Protein AF-A0AAW2LBQ8-F1 (afdb_monomer_lite)

InterPro domains:
  IPR025799 Protein arginine N-methyltransferase [PTHR11006] (16-103)
  IPR029063 S-adenosyl-L-methionine-dependent methyltransferase superfamily [G3DSA:3.40.50.150] (14-55)
  IPR029063 S-adenosyl-L-methionine-dependent methyltransferase superfamily [G3DSA:3.40.50.150] (56-103)
  IPR029063 S-adenosyl-L-methionine-dependent methyltransferase superfamily [SSF53335] (23-102)

Organism: Sesamum radiatum (NCBI:txid300843)

Sequence (104 aa):
MGSTAASGVVDKGVDFANYFCTYGFLYHQKEMLSDRVRMDAYYNAIFENKHHFQGKAGARKVYAVEATKMAEHALELVKANKLQNVVEVIEGSMEDVTLPEKAL

Secondary structure (DSSP, 8-state):
-----------HHHHHHHHHHHHTSHHHHHHHHH-HHHHHHHHHHHHHTGGGGSSSS-TT-EEEEESSTHHHHHHHHHHHTT-TTTEEEEES-TTTPPPSS---

Structure (mmCIF, N/CA/C/O backbone):
data_AF-A0AAW2LBQ8-F1
#
_entry.id   AF-A0AAW2LBQ8-F1
#
loop_
_atom_site.group_PDB
_atom_site.id
_atom_site.type_symbol
_atom_site.label_atom_id
_atom_site.label_alt_id
_atom_site.label_comp_id
_atom_site.label_asym_id
_atom_site.label_entity_id
_atom_site.label_seq_id
_atom_site.pdbx_PDB_ins_code
_atom_site.Cartn_x
_atom_site.Cartn_y
_atom_site.Cartn_z
_atom_site.occupancy
_atom_site.B_iso_or_equiv
_atom_site.auth_seq_id
_atom_site.auth_comp_id
_atom_site.auth_asym_id
_atom_site.auth_atom_id
_atom_site.pdbx_PDB_model_num
ATOM 1 N N . MET A 1 1 ? 47.464 -28.300 -11.742 1.00 40.62 1 MET A N 1
ATOM 2 C CA . MET A 1 1 ? 47.673 -27.397 -10.592 1.00 40.62 1 MET A CA 1
ATOM 3 C C . MET A 1 1 ? 46.639 -26.280 -10.678 1.00 40.62 1 MET A C 1
ATOM 5 O O . MET A 1 1 ? 46.620 -25.591 -11.682 1.00 40.62 1 MET A O 1
ATOM 9 N N . GLY A 1 2 ? 45.747 -26.218 -9.681 1.00 39.75 2 GLY A N 1
ATOM 10 C CA . GLY A 1 2 ? 44.903 -25.085 -9.259 1.00 39.75 2 GLY A CA 1
ATOM 11 C C . GLY A 1 2 ? 44.129 -24.255 -10.290 1.00 39.75 2 GLY A C 1
ATOM 12 O O . GLY A 1 2 ? 44.621 -23.220 -10.716 1.00 39.75 2 GLY A O 1
ATOM 13 N N . SER A 1 3 ? 42.864 -24.607 -10.548 1.00 46.03 3 SER A N 1
ATOM 14 C CA . SER A 1 3 ? 41.845 -23.616 -10.930 1.00 46.03 3 SER A CA 1
ATOM 15 C C . SER A 1 3 ? 41.333 -22.955 -9.650 1.00 46.03 3 SER A C 1
ATOM 17 O O . SER A 1 3 ? 40.607 -23.581 -8.879 1.00 46.03 3 SER A O 1
ATOM 19 N N . THR A 1 4 ? 41.740 -21.717 -9.381 1.00 44.06 4 THR A N 1
ATOM 20 C CA . THR A 1 4 ? 41.196 -20.917 -8.277 1.00 44.06 4 THR A CA 1
ATOM 21 C C . THR A 1 4 ? 39.812 -20.405 -8.666 1.00 44.06 4 THR A C 1
ATOM 23 O O . THR A 1 4 ? 39.692 -19.501 -9.490 1.00 44.06 4 THR A O 1
ATOM 26 N N . ALA A 1 5 ? 38.765 -20.988 -8.079 1.00 47.91 5 ALA A N 1
ATOM 27 C CA . ALA A 1 5 ? 37.427 -20.413 -8.102 1.00 47.91 5 ALA A CA 1
ATOM 28 C C . ALA A 1 5 ? 37.467 -19.068 -7.362 1.00 47.91 5 ALA A C 1
ATOM 30 O O . ALA A 1 5 ? 37.695 -19.025 -6.152 1.00 47.91 5 ALA A O 1
ATOM 31 N N . ALA A 1 6 ? 37.290 -17.969 -8.095 1.00 51.53 6 ALA A N 1
ATOM 32 C CA . ALA A 1 6 ? 37.056 -16.671 -7.488 1.00 51.53 6 ALA A CA 1
ATOM 33 C C . ALA A 1 6 ? 35.723 -16.747 -6.734 1.00 51.53 6 ALA A C 1
ATOM 35 O O . ALA A 1 6 ? 34.667 -16.931 -7.337 1.00 51.53 6 ALA A O 1
ATOM 36 N N . SER A 1 7 ? 35.795 -16.666 -5.407 1.00 54.03 7 SER A N 1
ATOM 37 C CA . SER A 1 7 ? 34.632 -16.528 -4.538 1.00 54.03 7 SER A CA 1
ATOM 38 C C . SER A 1 7 ? 33.908 -15.238 -4.925 1.00 54.03 7 SER A C 1
ATOM 40 O O . SER A 1 7 ? 34.388 -14.141 -4.636 1.00 54.03 7 SER A O 1
ATOM 42 N N . GLY A 1 8 ? 32.813 -15.371 -5.676 1.00 53.91 8 GLY A N 1
ATOM 43 C CA . GLY A 1 8 ? 31.988 -14.261 -6.134 1.00 53.91 8 GLY A CA 1
ATOM 44 C C . GLY A 1 8 ? 31.285 -13.625 -4.946 1.00 53.91 8 GLY A C 1
ATOM 45 O O . GLY A 1 8 ? 30.221 -14.078 -4.531 1.00 53.91 8 GLY A O 1
ATOM 46 N N . VAL A 1 9 ? 31.893 -12.589 -4.376 1.00 57.78 9 VAL A N 1
ATOM 47 C CA . VAL A 1 9 ? 31.225 -11.730 -3.401 1.00 57.78 9 VAL A CA 1
ATOM 48 C C . VAL A 1 9 ? 30.134 -10.976 -4.158 1.00 57.78 9 VAL A C 1
ATOM 50 O O . VAL A 1 9 ? 30.425 -10.079 -4.944 1.00 57.78 9 VAL A O 1
ATOM 53 N N . VAL A 1 10 ? 28.882 -11.392 -3.973 1.00 59.19 10 VAL A N 1
ATOM 54 C CA . VAL A 1 10 ? 27.713 -10.704 -4.531 1.00 59.19 10 VAL A CA 1
ATOM 55 C C . VAL A 1 10 ? 27.550 -9.381 -3.784 1.00 59.19 10 VAL A C 1
ATOM 57 O O . VAL A 1 10 ? 27.379 -9.374 -2.562 1.00 59.19 10 VAL A O 1
ATOM 60 N N . ASP A 1 11 ? 27.638 -8.263 -4.505 1.00 66.38 11 ASP A N 1
ATOM 61 C CA . ASP A 1 11 ? 27.414 -6.932 -3.942 1.00 66.38 11 ASP A CA 1
ATOM 62 C C . ASP A 1 11 ? 25.923 -6.747 -3.635 1.00 66.38 11 ASP A C 1
ATOM 64 O O . ASP A 1 11 ? 25.100 -6.490 -4.516 1.00 66.38 11 ASP A O 1
ATOM 68 N N . LYS A 1 12 ? 25.580 -6.891 -2.353 1.00 61.69 12 LYS A N 1
ATOM 69 C CA . LYS A 1 12 ? 24.207 -6.761 -1.857 1.00 61.69 12 LYS A CA 1
ATOM 70 C C . LYS A 1 12 ? 23.618 -5.375 -2.132 1.00 61.69 12 LYS A C 1
ATOM 72 O O . LYS A 1 12 ? 22.413 -5.276 -2.321 1.00 61.69 12 LYS A O 1
ATOM 77 N N . GLY A 1 13 ? 24.433 -4.317 -2.182 1.00 62.34 13 GLY A N 1
ATOM 78 C CA . GLY A 1 13 ? 23.953 -2.956 -2.444 1.00 62.34 13 GLY A CA 1
ATOM 79 C C . GLY A 1 13 ? 23.417 -2.789 -3.867 1.00 62.34 13 GLY A C 1
ATOM 80 O O . GLY A 1 13 ? 22.383 -2.155 -4.076 1.00 62.34 13 GLY A O 1
ATOM 81 N N . VAL A 1 14 ? 24.080 -3.422 -4.836 1.00 61.34 14 VAL A N 1
ATOM 82 C CA . VAL A 1 14 ? 23.646 -3.442 -6.242 1.00 61.34 14 VAL A CA 1
ATOM 83 C C . VAL A 1 14 ? 22.406 -4.324 -6.430 1.00 61.34 14 VAL A C 1
ATOM 85 O O . VAL A 1 14 ? 21.524 -3.983 -7.219 1.00 61.34 14 VAL A O 1
ATOM 88 N N . ASP A 1 15 ? 22.299 -5.422 -5.677 1.00 65.56 15 ASP A N 1
ATOM 89 C CA . ASP A 1 15 ? 21.140 -6.325 -5.720 1.00 65.56 15 ASP A CA 1
ATOM 90 C C . ASP A 1 15 ? 19.859 -5.640 -5.211 1.00 65.56 15 ASP A C 1
ATOM 92 O O . ASP A 1 15 ? 18.827 -5.662 -5.884 1.00 65.56 15 ASP A O 1
ATOM 96 N N . PHE A 1 16 ? 19.939 -4.902 -4.094 1.00 69.44 16 PHE A N 1
ATOM 97 C CA . PHE A 1 16 ? 18.808 -4.106 -3.602 1.00 69.44 16 PHE A CA 1
ATOM 98 C C . PHE A 1 16 ? 18.374 -3.035 -4.606 1.00 69.44 16 PHE A C 1
ATOM 100 O O . PHE A 1 16 ? 17.179 -2.884 -4.859 1.00 69.44 16 PHE A O 1
ATOM 107 N N . ALA A 1 17 ? 19.321 -2.322 -5.222 1.00 66.88 17 ALA A N 1
ATOM 108 C CA . ALA A 1 17 ? 18.998 -1.295 -6.209 1.00 66.88 17 ALA A CA 1
ATOM 109 C C . ALA A 1 17 ? 18.230 -1.875 -7.409 1.00 66.88 17 ALA A C 1
ATOM 111 O O . ALA A 1 17 ? 17.227 -1.298 -7.826 1.00 66.88 17 ALA A O 1
ATOM 112 N N . ASN A 1 18 ? 18.643 -3.035 -7.927 1.00 69.88 18 ASN A N 1
ATOM 113 C CA . ASN A 1 18 ? 17.959 -3.693 -9.043 1.00 69.88 18 ASN A CA 1
ATOM 114 C C . ASN A 1 18 ? 16.598 -4.282 -8.644 1.00 69.88 18 ASN A C 1
ATOM 116 O O . ASN A 1 18 ? 15.623 -4.147 -9.392 1.00 69.88 18 ASN A O 1
ATOM 120 N N . TYR A 1 19 ? 16.510 -4.891 -7.460 1.00 70.31 19 TYR A N 1
ATOM 121 C CA . TYR A 1 19 ? 15.261 -5.422 -6.920 1.00 70.31 19 TYR A CA 1
ATOM 122 C C . TYR A 1 19 ? 14.212 -4.314 -6.773 1.00 70.31 19 TYR A C 1
ATOM 124 O O . TYR A 1 19 ? 13.132 -4.395 -7.360 1.00 70.31 19 TYR A O 1
ATOM 132 N N . PHE A 1 20 ? 14.550 -3.226 -6.076 1.00 65.94 20 PHE A N 1
ATOM 133 C CA . PHE A 1 20 ? 13.638 -2.099 -5.882 1.00 65.94 20 PHE A CA 1
ATOM 134 C C . PHE A 1 20 ? 13.345 -1.351 -7.189 1.00 65.94 20 PHE A C 1
ATOM 136 O O . PHE A 1 20 ? 12.196 -0.989 -7.434 1.00 65.94 20 PHE A O 1
ATOM 143 N N . CYS A 1 21 ? 14.328 -1.187 -8.082 1.00 72.94 21 CYS A N 1
ATOM 144 C CA . CYS A 1 21 ? 14.108 -0.576 -9.399 1.00 72.94 21 CYS A CA 1
ATOM 145 C C . CYS A 1 21 ? 13.001 -1.299 -10.182 1.00 72.94 21 CYS A C 1
ATOM 147 O O . CYS A 1 21 ? 12.138 -0.654 -10.771 1.00 72.94 21 CYS A O 1
ATOM 149 N N . THR A 1 22 ? 12.952 -2.631 -10.107 1.00 74.69 22 THR A N 1
ATOM 150 C CA . THR A 1 22 ? 11.914 -3.433 -10.771 1.00 74.69 22 THR A CA 1
ATOM 151 C C . THR A 1 22 ? 10.512 -3.110 -10.228 1.00 74.69 22 THR A C 1
ATOM 153 O O . THR A 1 22 ? 9.592 -2.848 -11.008 1.00 74.69 22 THR A O 1
ATOM 156 N N . TYR A 1 23 ? 10.345 -3.034 -8.904 1.00 76.12 23 TYR A N 1
ATOM 157 C CA . TYR A 1 23 ? 9.050 -2.743 -8.263 1.00 76.12 23 TYR A CA 1
ATOM 158 C C . TYR A 1 23 ? 8.620 -1.272 -8.314 1.00 76.12 23 TYR A C 1
ATOM 160 O O . TYR A 1 23 ? 7.438 -0.980 -8.109 1.00 76.12 23 TYR A O 1
ATOM 168 N N . GLY A 1 24 ? 9.538 -0.366 -8.661 1.00 79.12 24 GLY A N 1
ATOM 169 C CA . GLY A 1 24 ? 9.237 1.042 -8.920 1.00 79.12 24 GLY A CA 1
ATOM 170 C C . GLY A 1 24 ? 8.415 1.281 -10.194 1.00 79.12 24 GLY A C 1
ATOM 171 O O . GLY A 1 24 ? 7.853 2.361 -10.362 1.00 79.12 24 GLY A O 1
ATOM 172 N N . PHE A 1 25 ? 8.294 0.292 -11.087 1.00 85.62 25 PHE A N 1
ATOM 173 C CA . PHE A 1 25 ? 7.493 0.409 -12.308 1.00 85.62 25 PHE A CA 1
ATOM 174 C C . PHE A 1 25 ? 6.067 -0.124 -12.126 1.00 85.62 25 PHE A C 1
ATOM 176 O O . PHE A 1 25 ? 5.854 -1.256 -11.687 1.00 85.62 25 PHE A O 1
ATOM 183 N N . LEU A 1 26 ? 5.077 0.643 -12.600 1.00 86.75 26 LEU A N 1
ATOM 184 C CA . LEU A 1 26 ? 3.658 0.250 -12.602 1.00 86.75 26 LEU A CA 1
ATOM 185 C C . LEU A 1 26 ? 3.393 -1.083 -13.316 1.00 86.75 26 LEU A C 1
ATOM 187 O O . LEU A 1 26 ? 2.433 -1.777 -12.991 1.00 86.75 26 LEU A O 1
ATOM 191 N N . TYR A 1 27 ? 4.231 -1.444 -14.289 1.00 87.31 27 TYR A N 1
ATOM 192 C CA . TYR A 1 27 ? 4.090 -2.688 -15.039 1.00 87.31 27 TYR A CA 1
ATOM 193 C C . TYR A 1 27 ? 4.174 -3.926 -14.135 1.00 87.31 27 TYR A C 1
ATOM 195 O O . TYR A 1 27 ? 3.251 -4.737 -14.140 1.00 87.31 27 TYR A O 1
ATOM 203 N N . HIS A 1 28 ? 5.203 -4.029 -13.293 1.00 87.69 28 HIS A N 1
ATOM 204 C CA . HIS A 1 28 ? 5.372 -5.178 -12.396 1.00 87.69 28 HIS A CA 1
ATOM 205 C C . HIS A 1 28 ? 4.286 -5.220 -11.316 1.00 87.69 28 HIS A C 1
ATOM 207 O O . HIS A 1 28 ? 3.762 -6.284 -10.986 1.00 87.69 28 HIS A O 1
ATOM 213 N N . GLN A 1 29 ? 3.864 -4.051 -10.822 1.00 89.94 29 GLN A N 1
ATOM 214 C CA . GLN A 1 29 ? 2.718 -3.957 -9.914 1.00 89.94 29 GLN A CA 1
ATOM 215 C C . GLN A 1 29 ? 1.431 -4.462 -10.581 1.00 89.94 29 GLN A C 1
ATOM 217 O O . GLN A 1 29 ? 0.641 -5.171 -9.958 1.00 89.94 29 GLN A O 1
ATOM 222 N N . LYS A 1 30 ? 1.226 -4.166 -11.869 1.00 91.75 30 LYS A N 1
ATOM 223 C CA . LYS A 1 30 ? 0.076 -4.658 -12.634 1.00 91.75 30 LYS A CA 1
ATOM 224 C C . LYS A 1 30 ? 0.105 -6.173 -12.817 1.00 91.75 30 LYS A C 1
ATOM 226 O O . LYS A 1 30 ? -0.956 -6.781 -12.698 1.00 91.75 30 LYS A O 1
ATOM 231 N N . GLU A 1 31 ? 1.252 -6.777 -13.117 1.00 93.25 31 GLU A N 1
ATOM 232 C CA . GLU A 1 31 ? 1.367 -8.241 -13.249 1.00 93.25 31 GLU A CA 1
ATOM 233 C C . GLU A 1 31 ? 0.919 -8.928 -11.964 1.00 93.25 31 GLU A C 1
ATOM 235 O O . GLU A 1 31 ? 0.016 -9.763 -11.969 1.00 93.25 31 GLU A O 1
ATOM 240 N N . MET A 1 32 ? 1.467 -8.452 -10.850 1.00 94.12 32 MET A N 1
ATOM 241 C CA . MET A 1 32 ? 1.071 -8.828 -9.507 1.00 94.12 32 MET A CA 1
ATOM 242 C C . MET A 1 32 ? -0.450 -8.665 -9.297 1.00 94.12 32 MET A C 1
ATOM 244 O O . MET A 1 32 ? -1.139 -9.621 -8.933 1.00 94.12 32 MET A O 1
ATOM 248 N N . LEU A 1 33 ? -1.011 -7.476 -9.520 1.00 94.38 33 LEU A N 1
ATOM 249 C CA . LEU A 1 33 ? -2.439 -7.198 -9.298 1.00 94.38 33 LEU A CA 1
ATOM 250 C C . LEU A 1 33 ? -3.378 -7.955 -10.256 1.00 94.38 33 LEU A C 1
ATOM 252 O O . LEU A 1 33 ? -4.565 -8.092 -9.965 1.00 94.38 33 LEU A O 1
ATOM 256 N N . SER A 1 34 ? -2.869 -8.433 -11.391 1.00 94.88 34 SER A N 1
ATOM 257 C CA . SER A 1 34 ? -3.644 -9.195 -12.378 1.00 94.88 34 SER A CA 1
ATOM 258 C C . SER A 1 34 ? -3.700 -10.692 -12.060 1.00 94.88 34 SER A C 1
ATOM 260 O O . SER A 1 34 ? -4.584 -11.380 -12.576 1.00 94.88 34 SER A O 1
ATOM 262 N N . ASP A 1 35 ? -2.806 -11.201 -11.206 1.00 97.56 35 ASP A N 1
ATOM 263 C CA . ASP A 1 35 ? -2.871 -12.571 -10.692 1.00 97.56 35 ASP A CA 1
ATOM 264 C C . ASP A 1 35 ? -4.069 -12.729 -9.747 1.00 97.56 35 ASP A C 1
ATOM 266 O O . ASP A 1 35 ? -4.060 -12.293 -8.593 1.00 97.56 35 ASP A O 1
ATOM 270 N N . ARG A 1 36 ? -5.118 -13.384 -10.248 1.00 96.81 36 ARG A N 1
ATOM 271 C CA . ARG A 1 36 ? -6.364 -13.593 -9.507 1.00 96.81 36 ARG A CA 1
ATOM 272 C C . ARG A 1 36 ? -6.198 -14.496 -8.298 1.00 96.81 36 ARG A C 1
ATOM 274 O O . ARG A 1 36 ? -6.739 -14.169 -7.252 1.00 96.81 36 ARG A O 1
ATOM 281 N N . VAL A 1 37 ? -5.431 -15.578 -8.405 1.00 97.69 37 VAL A N 1
ATOM 282 C CA . VAL A 1 37 ? -5.261 -16.526 -7.291 1.00 97.69 37 VAL A CA 1
ATOM 283 C C . VAL A 1 37 ? -4.586 -15.823 -6.121 1.00 97.69 37 VAL A C 1
ATOM 285 O O . VAL A 1 37 ? -5.025 -15.936 -4.976 1.00 97.69 37 VAL A O 1
ATOM 288 N N . ARG A 1 38 ? -3.556 -15.033 -6.423 1.00 97.50 38 ARG A N 1
ATOM 289 C CA . ARG A 1 38 ? -2.854 -14.222 -5.433 1.00 97.50 38 ARG A CA 1
ATOM 290 C C . ARG A 1 38 ? -3.772 -13.173 -4.805 1.00 97.50 38 ARG A C 1
ATO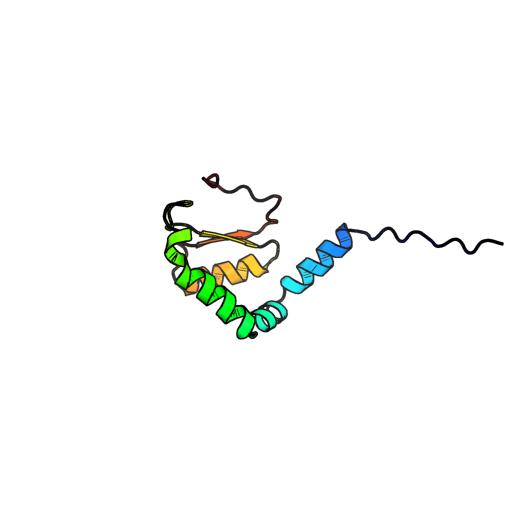M 292 O O . ARG A 1 38 ? -3.814 -13.057 -3.582 1.00 97.50 38 ARG A O 1
ATOM 299 N N . MET A 1 39 ? -4.508 -12.419 -5.622 1.00 97.31 39 MET A N 1
ATOM 300 C CA . MET A 1 39 ? -5.388 -11.355 -5.128 1.00 97.31 39 MET A CA 1
ATOM 301 C C . MET A 1 39 ? -6.551 -11.894 -4.292 1.00 97.31 39 MET A C 1
ATOM 303 O O . MET A 1 39 ? -6.832 -11.338 -3.230 1.00 97.31 39 MET A O 1
ATOM 307 N N . ASP A 1 40 ? -7.174 -12.990 -4.720 1.00 97.69 40 ASP A N 1
ATOM 308 C CA . ASP A 1 40 ? -8.274 -13.626 -3.996 1.00 97.69 40 ASP A CA 1
ATOM 309 C C . ASP A 1 40 ? -7.785 -14.183 -2.653 1.00 97.69 40 ASP A C 1
ATOM 311 O O . ASP A 1 40 ? -8.453 -14.009 -1.636 1.00 97.69 40 ASP A O 1
ATOM 315 N N . ALA A 1 41 ? -6.584 -14.771 -2.608 1.00 97.75 41 ALA A N 1
ATOM 316 C CA . ALA A 1 41 ? -5.994 -15.258 -1.364 1.00 97.75 41 ALA A CA 1
ATOM 317 C C . ALA A 1 41 ? -5.781 -14.130 -0.337 1.00 97.75 41 ALA A C 1
ATOM 319 O O . ALA A 1 41 ? -6.214 -14.263 0.809 1.00 97.75 41 ALA A O 1
ATOM 320 N N . TYR A 1 42 ? -5.168 -13.004 -0.732 1.00 95.12 42 TYR A N 1
ATOM 321 C CA . TYR A 1 42 ? -4.984 -11.852 0.165 1.00 95.12 42 TYR A CA 1
ATOM 322 C C . TYR A 1 42 ? -6.316 -11.226 0.585 1.00 95.12 42 TYR A C 1
ATOM 324 O O . TYR A 1 42 ? -6.504 -10.906 1.762 1.00 95.12 42 TYR A O 1
ATOM 332 N N . TYR A 1 43 ? -7.244 -11.061 -0.361 1.00 93.50 43 TYR A N 1
ATOM 333 C CA . TYR A 1 43 ? -8.564 -10.504 -0.088 1.00 93.50 43 TYR A CA 1
ATOM 334 C C . TYR A 1 43 ? -9.317 -11.364 0.935 1.00 93.50 43 TYR A C 1
ATOM 336 O O . TYR A 1 43 ? -9.707 -10.863 1.991 1.00 93.50 43 TYR A O 1
ATOM 344 N N . ASN A 1 44 ? -9.446 -12.667 0.683 1.00 95.81 44 ASN A N 1
ATOM 345 C CA . ASN A 1 44 ? -10.154 -13.581 1.579 1.00 95.81 44 ASN A CA 1
ATOM 346 C C . ASN A 1 44 ? -9.479 -13.641 2.950 1.00 95.81 44 ASN A C 1
ATOM 348 O O . ASN A 1 44 ? -10.152 -13.484 3.966 1.00 95.81 44 ASN A O 1
ATOM 352 N N . ALA A 1 45 ? -8.147 -13.744 3.003 1.00 93.94 45 ALA A N 1
ATOM 353 C CA . ALA A 1 45 ? -7.417 -13.779 4.267 1.00 93.94 45 ALA A CA 1
ATOM 354 C C . ALA A 1 45 ? -7.733 -12.566 5.161 1.00 93.94 45 A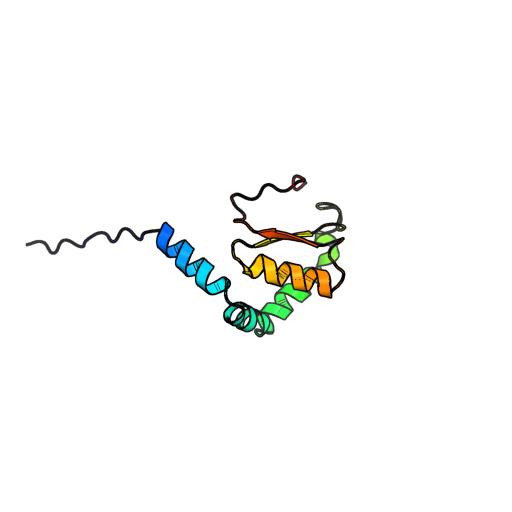LA A C 1
ATOM 356 O O . ALA A 1 45 ? -7.963 -12.737 6.358 1.00 93.94 45 ALA A O 1
ATOM 357 N N . ILE A 1 46 ? -7.803 -11.357 4.598 1.00 89.12 46 ILE A N 1
ATOM 358 C CA . ILE A 1 46 ? -8.119 -10.137 5.356 1.00 89.12 46 ILE A CA 1
ATOM 359 C C . ILE A 1 46 ? -9.606 -10.090 5.741 1.00 89.12 46 ILE A C 1
ATOM 361 O O . ILE A 1 46 ? -9.945 -9.820 6.897 1.00 89.12 46 ILE A O 1
ATOM 365 N N . PHE A 1 47 ? -10.509 -10.337 4.788 1.00 87.94 47 PHE A N 1
ATOM 366 C CA . PHE A 1 47 ? -11.947 -10.133 4.991 1.00 87.94 47 PHE A CA 1
ATOM 367 C C . PHE A 1 47 ? -12.627 -11.247 5.793 1.00 87.94 47 PHE A C 1
ATOM 369 O O . PHE A 1 47 ? -13.594 -10.962 6.507 1.00 87.94 47 PHE A O 1
ATOM 376 N N . GLU A 1 48 ? -12.129 -12.478 5.726 1.00 94.31 48 GLU A N 1
ATOM 377 C CA . GLU A 1 48 ? -12.651 -13.609 6.499 1.00 94.31 48 GLU A CA 1
ATOM 378 C C . GLU A 1 48 ? -12.100 -13.614 7.931 1.00 94.31 48 GLU A C 1
ATOM 380 O O . GLU A 1 48 ? -12.789 -14.019 8.866 1.00 94.31 48 GLU A O 1
ATOM 385 N N . ASN A 1 49 ? -10.904 -13.056 8.152 1.00 91.12 49 ASN A N 1
ATOM 386 C CA . ASN A 1 49 ? -10.254 -13.031 9.464 1.00 91.12 49 ASN A CA 1
ATOM 387 C C . ASN A 1 49 ? -10.302 -11.663 10.155 1.00 91.12 49 ASN A C 1
ATOM 389 O O . ASN A 1 49 ? -9.425 -11.332 10.951 1.00 91.12 49 ASN A O 1
ATOM 393 N N . LYS A 1 50 ? -11.356 -10.869 9.919 1.00 85.62 50 LYS A N 1
ATOM 394 C CA . LYS A 1 50 ? -11.543 -9.533 10.530 1.00 85.62 50 LYS A CA 1
ATOM 395 C C . LYS A 1 50 ? -11.315 -9.508 12.044 1.00 85.62 50 LYS A C 1
ATOM 397 O O . LYS A 1 50 ? -10.809 -8.524 12.573 1.00 85.62 50 LYS A O 1
ATOM 402 N N . HIS A 1 51 ? -11.672 -10.589 12.735 1.00 86.62 51 HIS A N 1
ATOM 403 C CA . HIS A 1 51 ? -11.506 -10.732 14.179 1.00 86.62 51 HIS A CA 1
ATOM 404 C C . HIS A 1 51 ? -10.033 -10.691 14.634 1.00 86.62 51 HIS A C 1
ATOM 406 O O . HIS A 1 51 ? -9.758 -10.202 15.725 1.00 86.62 51 HIS A O 1
ATOM 412 N N . HIS A 1 52 ? -9.070 -11.107 13.803 1.00 83.19 52 HIS A N 1
ATOM 413 C CA . HIS A 1 52 ? -7.637 -11.019 14.123 1.00 83.19 52 HIS A CA 1
ATOM 414 C C . HIS A 1 52 ? -7.086 -9.588 14.121 1.00 83.19 52 HIS A C 1
ATOM 416 O O . HIS A 1 5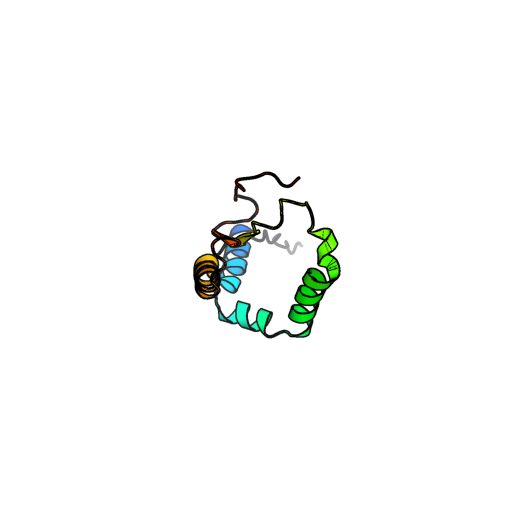2 ? -6.031 -9.344 14.710 1.00 83.19 52 HIS A O 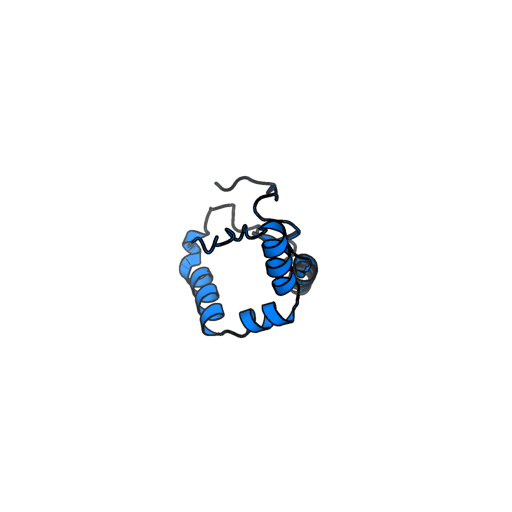1
ATOM 422 N N . PHE A 1 53 ? -7.799 -8.652 13.492 1.00 77.56 53 PHE A N 1
ATOM 423 C CA . PHE A 1 53 ? -7.432 -7.237 13.404 1.00 77.56 53 PHE A CA 1
ATOM 424 C C . PHE A 1 53 ? -8.196 -6.368 14.415 1.00 77.56 53 PHE A C 1
ATOM 426 O O . PHE A 1 53 ? -7.962 -5.166 14.516 1.00 77.56 53 PHE A O 1
ATOM 433 N N . GLN A 1 54 ? -9.115 -6.954 15.188 1.00 73.19 54 GLN A N 1
ATOM 434 C CA . GLN A 1 54 ? -9.827 -6.233 16.240 1.00 73.19 54 GLN A CA 1
ATOM 435 C C . GLN A 1 54 ? -8.868 -5.926 17.399 1.00 73.19 54 GLN A C 1
ATOM 437 O O . GLN A 1 54 ? -8.237 -6.819 17.954 1.00 73.19 54 GLN A O 1
ATOM 442 N N . GLY A 1 55 ? -8.742 -4.650 17.768 1.00 68.38 55 GLY A N 1
ATOM 443 C CA . GLY A 1 55 ? -7.969 -4.205 18.936 1.00 68.38 55 GLY A CA 1
ATOM 444 C C . GLY A 1 55 ? -6.441 -4.159 18.771 1.00 68.38 55 GLY A C 1
ATOM 445 O O . GLY A 1 55 ? -5.796 -3.441 19.530 1.00 68.38 55 GLY A O 1
ATOM 446 N N . LYS A 1 56 ? -5.853 -4.838 17.776 1.00 62.38 56 LYS A N 1
ATOM 447 C CA . LYS A 1 56 ? -4.434 -4.672 17.411 1.00 62.38 56 LYS A CA 1
ATOM 448 C C . LYS A 1 56 ? -4.279 -3.357 16.660 1.00 62.38 56 LYS A C 1
ATOM 450 O O . LYS A 1 56 ? -4.850 -3.257 15.583 1.00 62.38 56 LYS A O 1
ATOM 455 N N . ALA A 1 57 ? -3.586 -2.385 17.272 1.00 49.59 57 ALA A N 1
ATOM 456 C CA . ALA A 1 57 ? -3.469 -0.988 16.829 1.00 49.59 57 ALA A CA 1
ATOM 457 C C . ALA A 1 57 ? -4.799 -0.487 16.253 1.00 49.59 57 ALA A C 1
ATOM 459 O O . ALA A 1 57 ? -5.025 -0.626 15.057 1.00 49.59 57 ALA A O 1
ATOM 460 N N . GLY A 1 58 ? -5.709 -0.028 17.129 1.00 48.28 58 GLY A N 1
ATOM 461 C CA . GLY A 1 58 ? -7.122 0.225 16.822 1.00 48.28 58 GLY A CA 1
ATOM 462 C C . GLY A 1 58 ? -7.369 0.496 15.343 1.00 48.28 58 GLY A C 1
ATOM 463 O O . GLY A 1 58 ? -6.802 1.458 14.844 1.00 48.28 58 GLY A O 1
ATOM 464 N N . ALA A 1 59 ? -8.165 -0.358 14.680 1.00 52.47 59 ALA A N 1
ATOM 465 C CA . ALA A 1 59 ? -8.389 -0.481 13.225 1.00 52.47 59 ALA A CA 1
ATOM 466 C C . ALA A 1 59 ? -8.924 0.783 12.493 1.00 52.47 59 ALA A C 1
ATOM 468 O O . ALA A 1 59 ? -9.723 0.710 11.564 1.00 52.47 59 ALA A O 1
ATOM 469 N N . ARG A 1 60 ? -8.521 1.963 12.956 1.00 71.56 60 ARG A N 1
ATOM 470 C CA . ARG A 1 60 ? -8.740 3.310 12.456 1.00 71.56 60 ARG A CA 1
ATOM 471 C C . ARG A 1 60 ? -7.588 3.787 11.575 1.00 71.56 60 ARG A C 1
ATOM 473 O O . ARG A 1 60 ? -7.835 4.692 10.785 1.00 71.56 60 ARG A O 1
ATOM 480 N N . LYS A 1 61 ? -6.374 3.231 11.708 1.00 84.12 61 LYS A N 1
ATOM 481 C CA . LYS A 1 61 ? -5.197 3.680 10.953 1.00 84.12 61 LYS A CA 1
ATOM 482 C C . LYS A 1 61 ? -4.389 2.509 10.378 1.00 84.12 61 LYS A C 1
ATOM 484 O O . LYS A 1 61 ? -4.219 1.490 11.036 1.00 84.12 61 LYS A O 1
ATOM 489 N N . VAL A 1 62 ? -3.914 2.660 9.145 1.00 89.50 62 VAL A N 1
ATOM 490 C CA . VAL A 1 62 ? -3.042 1.728 8.417 1.00 89.50 62 VAL A CA 1
ATOM 491 C C . VAL A 1 62 ? -1.829 2.511 7.928 1.00 89.50 62 VAL A C 1
ATOM 493 O O . VAL A 1 62 ? -2.006 3.529 7.263 1.00 89.50 62 VAL A O 1
ATOM 496 N N . TYR A 1 63 ? -0.621 2.022 8.206 1.00 92.06 63 TYR A N 1
ATOM 497 C CA . TYR A 1 63 ? 0.617 2.570 7.646 1.00 92.06 63 TYR A CA 1
ATOM 498 C C . TYR A 1 63 ? 1.081 1.675 6.494 1.00 92.06 63 TYR A C 1
ATOM 500 O O . TYR A 1 63 ? 1.440 0.518 6.706 1.00 92.06 63 TYR A O 1
ATOM 508 N N . ALA A 1 64 ? 1.019 2.195 5.273 1.00 94.12 64 ALA A N 1
ATOM 509 C CA . ALA A 1 64 ? 1.485 1.526 4.067 1.00 94.12 64 ALA A CA 1
ATOM 510 C C . ALA A 1 64 ? 2.907 2.007 3.754 1.00 94.12 64 ALA A C 1
ATOM 512 O O . ALA A 1 64 ? 3.095 3.105 3.231 1.00 94.12 64 ALA A O 1
ATOM 513 N N . VAL A 1 65 ? 3.902 1.202 4.121 1.00 94.62 65 VAL A N 1
ATOM 514 C CA . VAL A 1 65 ? 5.320 1.509 3.897 1.00 94.62 65 VAL A CA 1
ATOM 515 C C . VAL A 1 65 ? 5.755 0.967 2.537 1.00 94.62 65 VAL A C 1
ATOM 517 O O . VAL A 1 65 ? 5.502 -0.198 2.234 1.00 94.62 65 VAL A O 1
ATOM 520 N N . GLU A 1 66 ? 6.395 1.803 1.724 1.00 93.81 66 GLU A N 1
ATOM 521 C CA . GLU A 1 66 ? 6.886 1.452 0.389 1.00 93.81 66 GLU A CA 1
ATOM 522 C C . GLU A 1 66 ? 8.254 2.101 0.154 1.00 93.81 66 GLU A C 1
ATOM 524 O O . GLU A 1 66 ? 8.404 3.312 0.280 1.00 93.81 66 GLU A O 1
ATOM 529 N N . ALA A 1 67 ? 9.263 1.304 -0.195 1.00 92.12 67 ALA A N 1
ATOM 530 C CA . ALA A 1 67 ? 10.646 1.777 -0.293 1.00 92.12 67 ALA A CA 1
ATOM 531 C C . ALA A 1 67 ? 10.950 2.546 -1.586 1.00 92.12 67 ALA A C 1
ATOM 533 O O . ALA A 1 67 ? 11.977 3.217 -1.682 1.00 92.12 67 ALA A O 1
ATOM 534 N N . THR A 1 68 ? 10.091 2.425 -2.596 1.00 90.88 68 THR A N 1
ATOM 535 C CA . THR A 1 68 ? 10.306 3.007 -3.921 1.00 90.88 68 THR A CA 1
ATOM 536 C C . THR A 1 68 ? 9.379 4.186 -4.196 1.00 90.88 68 THR A C 1
ATOM 538 O O . THR A 1 68 ? 8.427 4.465 -3.468 1.00 90.88 68 THR A O 1
ATOM 541 N N . LYS A 1 69 ? 9.587 4.834 -5.347 1.00 91.31 69 LYS A N 1
ATOM 542 C CA . LYS A 1 69 ? 8.708 5.898 -5.852 1.00 91.31 69 LYS A CA 1
ATOM 543 C C . LYS A 1 69 ? 7.271 5.450 -6.135 1.00 91.31 69 LYS A C 1
ATOM 545 O O . LYS A 1 69 ? 6.397 6.289 -6.330 1.00 91.31 69 LYS A O 1
ATOM 550 N N . MET A 1 70 ? 6.988 4.148 -6.074 1.00 94.25 70 MET A N 1
ATOM 551 C CA . MET A 1 70 ? 5.622 3.630 -6.093 1.00 94.25 70 MET A CA 1
ATOM 552 C C . MET A 1 70 ? 4.770 4.168 -4.930 1.00 94.25 70 MET A C 1
ATOM 554 O O . MET A 1 70 ? 3.547 4.251 -5.062 1.00 94.25 70 MET A O 1
ATOM 558 N N . ALA A 1 71 ? 5.396 4.604 -3.830 1.00 95.31 71 ALA A N 1
ATOM 559 C CA . ALA A 1 71 ? 4.722 5.280 -2.724 1.00 95.31 71 ALA A CA 1
ATOM 560 C C . ALA A 1 71 ? 3.899 6.496 -3.195 1.00 95.31 71 ALA A C 1
ATOM 562 O O . ALA A 1 71 ? 2.794 6.727 -2.700 1.00 95.31 71 ALA A O 1
ATOM 563 N N . GLU A 1 72 ? 4.380 7.239 -4.197 1.00 95.94 72 GLU A N 1
ATOM 564 C CA . GLU A 1 72 ? 3.679 8.407 -4.747 1.00 95.94 72 GLU A CA 1
ATOM 565 C C . GLU A 1 72 ? 2.367 7.990 -5.434 1.00 95.94 72 GLU A C 1
ATOM 567 O O . GLU A 1 72 ? 1.304 8.545 -5.143 1.00 95.94 72 GLU A O 1
ATOM 572 N N . HIS A 1 73 ? 2.401 6.933 -6.251 1.00 96.88 73 HIS A N 1
ATOM 573 C CA . HIS A 1 73 ? 1.203 6.362 -6.876 1.00 96.88 73 HIS A CA 1
ATOM 574 C C . HIS A 1 73 ? 0.241 5.750 -5.850 1.00 96.88 73 HIS A C 1
ATOM 576 O O . HIS A 1 73 ? -0.978 5.911 -5.957 1.00 96.88 73 HIS A O 1
ATOM 582 N N . ALA A 1 74 ? 0.763 5.073 -4.825 1.00 97.31 74 ALA A N 1
ATOM 583 C CA . ALA A 1 74 ? -0.054 4.542 -3.738 1.00 97.31 74 ALA A CA 1
ATOM 584 C C . ALA A 1 74 ? -0.784 5.670 -2.989 1.00 97.31 74 ALA A C 1
ATOM 586 O O . ALA A 1 74 ? -1.982 5.561 -2.712 1.00 97.31 74 ALA A O 1
ATOM 587 N N . LEU A 1 75 ? -0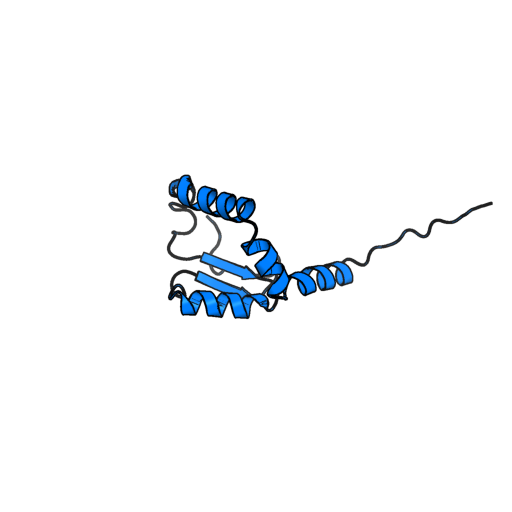.104 6.790 -2.727 1.00 97.62 75 LEU A N 1
ATOM 588 C CA . LEU A 1 75 ? -0.699 7.972 -2.107 1.00 97.62 75 LEU A CA 1
ATOM 589 C C . LEU A 1 75 ? -1.807 8.586 -2.978 1.00 97.62 75 LEU A C 1
ATOM 591 O O . LEU A 1 75 ? -2.855 8.977 -2.453 1.00 97.62 75 LEU A O 1
ATOM 595 N N . GLU A 1 76 ? -1.612 8.664 -4.295 1.00 97.94 76 GLU A N 1
ATOM 596 C CA . GLU A 1 76 ? -2.647 9.111 -5.239 1.00 97.94 76 GLU A CA 1
ATOM 597 C C . GLU A 1 76 ? -3.884 8.205 -5.198 1.00 97.94 76 GLU A C 1
ATOM 599 O O . GLU A 1 76 ? -5.009 8.706 -5.108 1.00 97.94 76 GLU A O 1
ATOM 604 N N . LEU A 1 77 ? -3.695 6.882 -5.174 1.00 97.62 77 LEU A N 1
ATOM 605 C CA . LEU A 1 77 ? -4.789 5.913 -5.064 1.00 97.62 77 LEU A CA 1
ATOM 606 C C . LEU A 1 77 ? -5.548 6.046 -3.741 1.00 97.62 77 LEU A C 1
ATOM 608 O O . LEU A 1 77 ? -6.783 6.028 -3.740 1.00 97.62 77 LEU A O 1
ATOM 612 N N . VAL A 1 78 ? -4.846 6.222 -2.620 1.00 97.56 78 VAL A N 1
ATOM 613 C CA . VAL A 1 78 ? -5.471 6.446 -1.305 1.00 97.56 78 VAL A CA 1
ATOM 614 C C . VAL A 1 78 ? -6.349 7.699 -1.329 1.00 97.56 78 VAL A C 1
ATOM 616 O O . VAL A 1 78 ? -7.500 7.652 -0.881 1.00 97.56 78 VAL A O 1
ATOM 619 N N . LYS A 1 79 ? -5.847 8.802 -1.899 1.00 97.56 79 LYS A N 1
ATOM 620 C CA . LYS A 1 79 ? -6.600 10.059 -2.044 1.00 97.56 79 LYS A CA 1
ATOM 621 C C . LYS A 1 79 ? -7.812 9.894 -2.961 1.00 97.56 79 LYS A C 1
ATOM 623 O O . LYS A 1 79 ? -8.908 10.318 -2.598 1.00 97.56 79 LYS A O 1
ATOM 628 N N . ALA A 1 80 ? -7.645 9.248 -4.115 1.00 98.00 80 ALA A N 1
ATOM 629 C CA . ALA A 1 80 ? -8.728 9.010 -5.069 1.00 98.00 80 ALA A CA 1
ATOM 630 C C . ALA A 1 80 ? -9.867 8.170 -4.461 1.00 98.00 80 ALA A C 1
ATOM 632 O O . ALA A 1 80 ? -11.041 8.432 -4.721 1.00 98.00 80 ALA A O 1
ATOM 633 N N . ASN A 1 81 ? -9.527 7.216 -3.588 1.00 96.75 81 ASN A N 1
ATOM 634 C CA . ASN A 1 81 ? -10.490 6.388 -2.858 1.00 96.75 81 ASN A CA 1
ATOM 635 C C . ASN A 1 81 ? -10.996 7.025 -1.552 1.00 96.75 81 ASN A C 1
ATOM 637 O O . ASN A 1 81 ? -11.808 6.419 -0.856 1.00 96.75 81 ASN A O 1
ATOM 641 N N . LYS A 1 82 ? -10.570 8.255 -1.228 1.00 97.50 82 LYS A N 1
ATOM 642 C CA . LYS A 1 82 ? -10.968 9.009 -0.025 1.00 97.50 82 LYS A CA 1
ATOM 643 C C . LYS A 1 82 ? -10.609 8.306 1.290 1.00 97.50 82 LYS A C 1
ATOM 645 O O . LYS A 1 82 ? -11.328 8.441 2.278 1.00 97.50 82 LYS A O 1
ATOM 650 N N . LEU A 1 83 ? -9.507 7.559 1.301 1.00 95.00 83 LEU A N 1
ATOM 651 C CA . LEU A 1 83 ? -9.056 6.770 2.450 1.00 95.00 83 LEU A CA 1
ATOM 652 C C . LEU A 1 83 ? -7.920 7.435 3.236 1.00 95.00 83 LEU A C 1
ATOM 654 O O . LEU A 1 83 ? -7.404 6.825 4.162 1.00 95.00 83 LEU A O 1
ATOM 658 N N . GLN A 1 84 ? -7.531 8.674 2.923 1.00 94.69 84 GLN A N 1
ATOM 659 C CA . GLN A 1 84 ? -6.386 9.361 3.549 1.00 94.69 84 GLN A CA 1
ATOM 660 C C . GLN A 1 84 ? -6.496 9.549 5.074 1.00 94.69 84 GLN A C 1
ATOM 662 O O . GLN A 1 84 ? -5.499 9.751 5.764 1.00 94.69 84 GLN A O 1
ATOM 667 N N . ASN A 1 85 ? -7.709 9.510 5.628 1.00 92.06 85 ASN A N 1
ATOM 668 C CA . ASN A 1 85 ? -7.914 9.543 7.075 1.00 92.06 85 ASN A CA 1
ATOM 669 C C . ASN A 1 85 ? -7.571 8.199 7.737 1.00 92.06 85 ASN A C 1
ATOM 671 O O . ASN A 1 85 ? -7.202 8.186 8.909 1.00 92.06 85 ASN A O 1
ATOM 675 N N . VAL A 1 86 ? -7.657 7.101 6.985 1.00 89.88 86 VAL A N 1
ATOM 676 C CA . VAL A 1 86 ? -7.410 5.731 7.446 1.00 89.88 86 VAL A CA 1
ATOM 677 C C . VAL A 1 86 ? -6.015 5.257 7.049 1.00 89.88 86 VAL A C 1
ATOM 679 O O . VAL A 1 86 ? -5.305 4.717 7.884 1.00 89.88 86 VAL A O 1
ATOM 682 N N . VAL A 1 87 ? -5.593 5.468 5.805 1.00 93.44 87 VAL A N 1
ATOM 683 C CA . VAL A 1 87 ? -4.321 4.968 5.274 1.00 93.44 87 VAL A CA 1
ATOM 684 C C . VAL A 1 87 ? -3.310 6.103 5.170 1.00 93.44 87 VAL A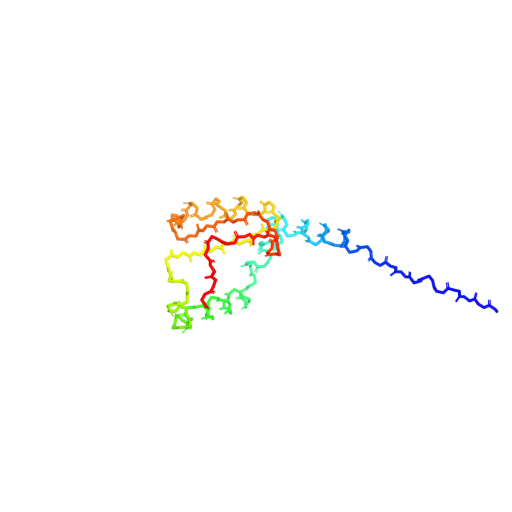 C 1
ATOM 686 O O . VAL A 1 87 ? -3.580 7.133 4.553 1.00 93.44 87 VAL A O 1
ATOM 689 N N . GLU A 1 88 ? -2.138 5.896 5.752 1.00 94.62 88 GLU A N 1
ATOM 690 C CA . GLU A 1 88 ? -0.977 6.771 5.660 1.00 94.62 88 GLU A CA 1
ATOM 691 C C . GLU A 1 88 ? 0.133 6.051 4.900 1.00 94.62 88 GLU A C 1
ATOM 693 O O . GLU A 1 88 ? 0.535 4.955 5.280 1.00 94.62 88 GLU A O 1
ATOM 698 N N . VAL A 1 89 ? 0.586 6.642 3.796 1.00 96.00 89 VAL A N 1
ATOM 699 C CA . VAL A 1 89 ? 1.655 6.076 2.967 1.00 96.00 89 VAL A CA 1
ATOM 700 C C . VAL A 1 89 ? 2.982 6.689 3.394 1.00 96.00 89 VAL A C 1
ATOM 702 O O . VAL A 1 89 ? 3.079 7.913 3.486 1.00 96.00 89 VAL A O 1
ATOM 705 N N . ILE A 1 90 ? 3.987 5.852 3.640 1.00 95.44 90 ILE A N 1
ATOM 706 C CA . ILE A 1 90 ? 5.327 6.268 4.060 1.00 95.44 90 ILE A CA 1
ATOM 707 C C . ILE A 1 90 ? 6.332 5.755 3.026 1.00 95.44 90 ILE A C 1
ATOM 709 O O . ILE A 1 90 ? 6.446 4.547 2.828 1.00 95.44 90 ILE A O 1
ATOM 713 N N . GLU A 1 91 ? 7.052 6.670 2.372 1.00 94.38 91 GLU A N 1
ATOM 714 C CA . GLU A 1 91 ? 8.156 6.309 1.475 1.00 94.38 91 GLU A CA 1
ATOM 715 C C . GLU A 1 91 ? 9.412 6.007 2.305 1.00 94.38 91 GLU A C 1
ATOM 717 O O . GLU A 1 91 ? 9.922 6.884 3.005 1.00 94.38 91 GLU A O 1
ATOM 722 N N . GLY A 1 92 ? 9.896 4.768 2.251 1.00 91.50 92 GLY A N 1
ATOM 723 C CA . GLY A 1 92 ? 11.071 4.317 2.994 1.00 91.50 92 GLY A CA 1
ATOM 724 C C . GLY A 1 92 ? 11.151 2.796 3.123 1.00 91.50 92 GLY A C 1
ATOM 725 O O . GLY A 1 92 ? 10.173 2.084 2.900 1.00 91.50 92 GLY A O 1
ATOM 726 N N . SER A 1 93 ? 12.333 2.288 3.470 1.00 90.12 93 SER A N 1
ATOM 727 C CA . SER A 1 93 ? 12.514 0.875 3.818 1.00 90.12 93 SER A CA 1
ATOM 728 C C . SER A 1 93 ? 11.784 0.565 5.132 1.00 90.12 93 SER A C 1
ATOM 730 O O . SER A 1 93 ? 11.688 1.413 6.022 1.00 90.12 93 SER A O 1
ATOM 732 N N . MET A 1 94 ? 11.268 -0.654 5.285 1.00 89.12 94 MET A N 1
ATOM 733 C CA . MET A 1 94 ? 10.594 -1.047 6.531 1.00 89.12 94 MET A CA 1
ATOM 734 C C . MET A 1 94 ? 11.573 -1.073 7.716 1.00 89.12 94 MET A C 1
ATOM 736 O O . MET A 1 94 ? 11.175 -0.889 8.864 1.00 89.12 94 MET A O 1
ATOM 740 N N . GLU A 1 95 ? 12.852 -1.297 7.433 1.00 90.06 95 GLU A N 1
ATOM 741 C CA . GLU A 1 95 ? 13.947 -1.346 8.392 1.00 90.06 95 GLU A CA 1
ATOM 742 C C . GLU A 1 95 ? 14.290 0.033 8.974 1.00 90.06 95 GLU A C 1
ATOM 744 O O . GLU A 1 95 ? 14.664 0.111 10.145 1.00 90.06 95 GLU A O 1
ATOM 749 N N . ASP A 1 96 ? 14.135 1.106 8.190 1.00 88.81 96 ASP A N 1
ATOM 750 C CA . ASP A 1 96 ? 14.521 2.465 8.596 1.00 88.81 96 ASP A CA 1
ATOM 751 C C . ASP A 1 96 ? 13.320 3.339 8.999 1.00 88.81 96 ASP A C 1
ATOM 753 O O . ASP A 1 96 ? 13.483 4.366 9.669 1.00 88.81 96 ASP A O 1
ATOM 757 N N . VAL A 1 97 ? 12.097 2.956 8.615 1.00 90.31 97 VAL A N 1
ATOM 758 C CA . VAL A 1 97 ? 10.889 3.722 8.943 1.00 90.31 97 VAL A CA 1
ATOM 759 C C . VAL A 1 97 ? 10.571 3.641 10.435 1.00 90.31 97 VAL A C 1
ATOM 761 O O . VAL A 1 97 ? 10.425 2.576 11.031 1.00 90.31 97 VAL A O 1
ATOM 764 N N . THR A 1 98 ? 10.376 4.812 11.040 1.00 87.38 98 THR A N 1
ATOM 765 C CA . THR A 1 98 ? 9.848 4.930 12.401 1.00 87.38 98 THR A CA 1
ATOM 766 C C . THR A 1 98 ? 8.344 5.153 12.345 1.00 87.38 98 THR A C 1
ATOM 768 O O . THR A 1 98 ? 7.879 6.177 11.846 1.00 87.38 98 THR A O 1
ATOM 771 N N . LEU A 1 99 ? 7.582 4.205 12.888 1.00 86.31 99 LEU A N 1
ATOM 772 C CA . LEU A 1 99 ? 6.137 4.351 13.033 1.00 86.31 99 LEU A CA 1
ATOM 773 C C . LEU A 1 99 ? 5.806 5.234 14.253 1.00 86.31 99 LEU A C 1
ATOM 775 O O . LEU A 1 99 ? 6.462 5.111 15.292 1.00 86.31 99 LEU A O 1
ATOM 779 N N . PRO A 1 100 ? 4.790 6.112 14.159 1.00 78.38 100 PRO A N 1
ATOM 780 C CA . PRO A 1 100 ? 4.444 7.063 15.221 1.00 78.38 100 PRO A CA 1
ATOM 781 C C . PRO A 1 100 ? 3.851 6.394 16.472 1.00 78.38 100 PRO A C 1
ATOM 783 O O . PRO A 1 100 ? 3.809 6.999 17.542 1.00 78.38 100 PRO A O 1
ATOM 786 N N . GLU A 1 101 ? 3.421 5.139 16.361 1.00 77.94 101 GLU A N 1
ATOM 787 C CA . GLU A 1 101 ? 2.918 4.326 17.462 1.00 77.94 101 GLU A CA 1
ATOM 788 C C . GLU A 1 101 ? 3.550 2.930 17.427 1.00 77.94 101 GLU A C 1
ATOM 790 O O . GLU A 1 101 ? 3.779 2.355 16.361 1.00 77.94 101 GLU A O 1
ATOM 795 N N . LYS A 1 102 ? 3.867 2.378 18.604 1.00 62.16 102 LYS A N 1
ATOM 796 C CA . LYS A 1 102 ? 4.381 1.007 18.706 1.00 62.16 102 LYS A CA 1
ATOM 797 C C . LYS A 1 102 ? 3.234 0.019 18.508 1.00 62.16 102 LYS A C 1
ATOM 799 O O . LYS A 1 102 ? 2.160 0.203 19.078 1.00 62.16 102 LYS A O 1
ATOM 804 N N . ALA A 1 103 ? 3.491 -1.046 17.749 1.00 57.38 103 ALA A N 1
ATOM 805 C CA . ALA A 1 103 ? 2.604 -2.202 17.713 1.00 57.38 103 ALA A CA 1
ATOM 806 C C . ALA A 1 103 ? 2.433 -2.756 19.142 1.00 57.38 103 ALA A C 1
ATOM 808 O O . ALA A 1 103 ? 3.426 -2.915 19.856 1.00 57.38 103 ALA A O 1
ATOM 809 N N . LEU A 1 104 ? 1.177 -2.968 19.555 1.00 51.81 104 LEU A N 1
ATOM 810 C CA . LEU A 1 104 ? 0.812 -3.587 20.837 1.00 51.81 104 LEU A CA 1
ATOM 811 C C . LEU A 1 104 ? 1.246 -5.054 20.895 1.00 51.81 104 LEU A C 1
ATOM 813 O O . LEU A 1 104 ? 1.052 -5.756 19.874 1.00 51.81 104 LEU A O 1
#

Foldseek 3Di:
DDDDDDPPPPDVVVVVVVVLVVVQDVVVVVVQVVPPVNVVVVVCVCPVVVVVVPPFVHQQADEAERQHPVLVVVVVVCVVVVNCRHYDYHHRDPVPDDDPDDTD

pLDDT: mean 81.87, std 16.61, range [39.75, 98.0]

Radius of gyration: 18.97 Å; chains: 1; bounding box: 60×38×36 Å